Protein AF-A0A1F9KUQ0-F1 (afdb_monomer_lite)

Secondary structure (DSSP, 8-state):
---------------------PPPHHHHHHHHHHHHHHHHHHHHHHHHHHHHH---HHHHHHHHHHHHHHHHHHHHHHHHHHHHHHHHHT---SSS-------GGGHHHHHHHHHHHHHHHHHHHHHHHHHHHHTTTGGGGHHHHHHHHHHHHHHHHHHHHHHHHHHHHH-

Sequence (171 aa):
MEGMNELSVMVELDAAAAGSGGISEVERLTNEFEAHEGHEEKFLLQYRDLVGRTANPLIKFLLQLIVSDEEKHHAVSHAMLSTLKGDLNWTKPEDALRGLYSLGAEKEQLIELTEGFIRVEREGIKEYKKLIKESKGYYHDLFVLLFQSMVHDSEKHIKILEFLRQRLKEA

pLDDT: mean 83.37, std 19.15, range [31.22, 98.62]

Structure (mmCIF, N/CA/C/O backbone):
data_AF-A0A1F9KUQ0-F1
#
_entry.id   AF-A0A1F9KUQ0-F1
#
loop_
_atom_site.group_PDB
_atom_site.id
_atom_site.type_symbol
_atom_site.label_atom_id
_atom_site.label_alt_id
_atom_site.label_comp_id
_atom_site.label_asym_id
_atom_site.label_entity_id
_atom_site.label_seq_id
_atom_site.pdbx_PDB_ins_code
_atom_site.Cartn_x
_atom_site.Cartn_y
_atom_site.Cartn_z
_atom_site.occupancy
_atom_site.B_iso_or_equiv
_atom_site.auth_seq_id
_atom_site.auth_comp_id
_atom_site.auth_asym_id
_atom_site.auth_atom_id
_atom_site.pdbx_PDB_model_num
ATOM 1 N N . MET A 1 1 ? -78.716 38.487 25.348 1.00 38.75 1 MET A N 1
ATOM 2 C CA . MET A 1 1 ? -78.297 38.622 26.755 1.00 38.75 1 MET A CA 1
ATOM 3 C C . MET A 1 1 ? -76.806 38.356 26.756 1.00 38.75 1 MET A C 1
ATOM 5 O O . MET A 1 1 ? -76.398 37.216 26.592 1.00 38.75 1 MET A O 1
ATOM 9 N N . GLU A 1 2 ? -76.038 39.440 26.706 1.00 40.38 2 GLU A N 1
ATOM 10 C CA . GLU A 1 2 ? -74.575 39.442 26.664 1.00 40.38 2 GLU A CA 1
ATOM 11 C C . GLU A 1 2 ? -73.991 38.998 28.008 1.00 40.38 2 GLU A C 1
ATOM 13 O O . GLU A 1 2 ? -74.605 39.199 29.055 1.00 40.38 2 GLU A O 1
ATOM 18 N N . GLY A 1 3 ? -72.789 38.427 27.964 1.00 32.91 3 GLY A N 1
ATOM 19 C CA . GLY A 1 3 ? -72.011 38.047 29.138 1.00 32.91 3 GLY A CA 1
ATOM 20 C C . GLY A 1 3 ? -70.594 37.651 28.735 1.00 32.91 3 GLY A C 1
ATOM 21 O O . GLY A 1 3 ? -70.314 36.480 28.525 1.00 32.91 3 GLY A O 1
ATOM 22 N N . MET A 1 4 ? -69.760 38.673 28.564 1.00 41.03 4 MET A N 1
ATOM 23 C CA . MET A 1 4 ? -68.343 38.698 28.184 1.00 41.03 4 MET A CA 1
ATOM 24 C C . MET A 1 4 ? -67.445 37.702 28.943 1.00 41.03 4 MET A C 1
ATOM 26 O O . MET A 1 4 ? -67.609 37.541 30.149 1.00 41.03 4 MET A O 1
ATOM 30 N N . ASN A 1 5 ? -66.396 37.189 28.281 1.00 38.88 5 ASN A N 1
ATOM 31 C CA . ASN A 1 5 ? -65.035 37.336 28.815 1.00 38.88 5 ASN A CA 1
ATOM 32 C C . ASN A 1 5 ? -63.963 37.174 27.721 1.00 38.88 5 ASN A C 1
ATOM 34 O O . ASN A 1 5 ? -63.863 36.132 27.075 1.00 38.88 5 ASN A O 1
ATOM 38 N N . GLU A 1 6 ? -63.168 38.225 27.534 1.00 41.97 6 GLU A N 1
ATOM 39 C CA . GLU A 1 6 ? -61.897 38.208 26.812 1.00 41.97 6 GLU A CA 1
ATOM 40 C C . GLU A 1 6 ? -60.858 37.409 27.615 1.00 41.97 6 GLU A C 1
ATOM 42 O O . GLU A 1 6 ? -60.810 37.547 28.834 1.00 41.97 6 GLU A O 1
ATOM 47 N N . LEU A 1 7 ? -60.024 36.607 26.942 1.00 33.91 7 LEU A N 1
ATOM 48 C CA . LEU A 1 7 ? -58.551 36.604 27.024 1.00 33.91 7 LEU A CA 1
ATOM 49 C C . LEU A 1 7 ? -57.947 35.255 26.587 1.00 33.91 7 LEU A C 1
ATOM 51 O O . LEU A 1 7 ? -58.199 34.217 27.186 1.00 33.91 7 LEU A O 1
ATOM 55 N N . SER A 1 8 ? -56.965 35.383 25.691 1.00 31.22 8 SER A N 1
ATOM 56 C CA . SER A 1 8 ? -55.698 34.640 25.685 1.00 31.22 8 SER A CA 1
ATOM 57 C C . SER A 1 8 ? -55.595 33.289 24.960 1.00 31.22 8 SER A C 1
ATOM 59 O O . SER A 1 8 ? -56.453 32.419 25.033 1.00 31.22 8 SER A O 1
ATOM 61 N N . VAL A 1 9 ? -54.396 33.134 24.382 1.00 35.25 9 VAL A N 1
ATOM 62 C CA . VAL A 1 9 ? -53.716 31.929 23.880 1.00 35.25 9 VAL A CA 1
ATOM 63 C C . VAL A 1 9 ? -53.930 31.580 22.397 1.00 35.25 9 VAL A C 1
ATOM 65 O O . VAL A 1 9 ? -54.607 30.628 22.034 1.00 35.25 9 VAL A O 1
ATOM 68 N N . MET A 1 10 ? -53.224 32.321 21.532 1.00 35.00 10 MET A N 1
ATOM 69 C CA . MET A 1 10 ? -52.604 31.757 20.323 1.00 35.00 10 MET A CA 1
ATOM 70 C C . MET A 1 10 ? -51.323 31.023 20.740 1.00 35.00 10 MET A C 1
ATOM 72 O O . MET A 1 10 ? -50.301 31.678 20.929 1.00 35.00 10 MET A O 1
ATOM 76 N N . VAL A 1 11 ? -51.373 29.695 20.869 1.00 38.53 11 VAL A N 1
ATOM 77 C CA . VAL A 1 11 ? -50.220 28.787 20.711 1.00 38.53 11 VAL A CA 1
ATOM 78 C C . VAL A 1 11 ? -50.737 27.434 20.200 1.00 38.53 11 VAL A C 1
ATOM 80 O O . VAL A 1 11 ? -51.802 26.995 20.621 1.00 38.53 11 VAL A O 1
ATOM 83 N N . GLU A 1 12 ? -49.906 26.806 19.360 1.00 33.28 12 GLU A N 1
ATOM 84 C CA . GLU A 1 12 ? -49.887 25.406 18.893 1.00 33.28 12 GLU A CA 1
ATOM 85 C C . GLU A 1 12 ? -50.603 25.119 17.564 1.00 33.28 12 GLU A C 1
ATOM 87 O O . GLU A 1 12 ? -51.739 25.523 17.363 1.00 33.28 12 GLU A O 1
ATOM 92 N N . LEU A 1 13 ? -50.051 24.379 16.597 1.00 36.03 13 LEU A N 1
ATOM 93 C CA . LEU A 1 13 ? -48.714 23.863 16.249 1.00 36.03 13 LEU A CA 1
ATOM 94 C C . LEU A 1 13 ? -48.919 23.121 14.902 1.00 36.03 13 LEU A C 1
ATOM 96 O O . LEU A 1 13 ? -50.014 22.636 14.634 1.00 36.03 13 LEU A O 1
ATOM 100 N N . ASP A 1 14 ? -47.857 23.017 14.105 1.00 33.28 14 ASP A N 1
ATOM 101 C CA . ASP A 1 14 ? -47.606 21.997 13.072 1.00 33.28 14 ASP A CA 1
ATOM 102 C C . ASP A 1 14 ? -48.585 21.758 11.907 1.00 33.28 14 ASP A C 1
ATOM 104 O O . ASP A 1 14 ? -49.623 21.115 12.033 1.00 33.28 14 ASP A O 1
ATOM 108 N N . ALA A 1 15 ? -48.092 22.052 10.696 1.00 31.28 15 ALA A N 1
ATOM 109 C CA . ALA A 1 15 ? -47.998 21.026 9.655 1.00 31.28 15 ALA A CA 1
ATOM 110 C C . ALA A 1 15 ? -46.952 21.401 8.588 1.00 31.28 15 ALA A C 1
ATOM 112 O O . ALA A 1 15 ? -47.163 22.275 7.751 1.00 31.28 15 ALA A O 1
ATOM 113 N N . ALA A 1 16 ? -45.862 20.633 8.603 1.00 35.53 16 ALA A N 1
ATOM 114 C CA . ALA A 1 16 ? -45.046 20.265 7.449 1.00 35.53 16 ALA A CA 1
ATOM 115 C C . ALA A 1 16 ? -44.204 21.365 6.777 1.00 35.53 16 ALA A C 1
ATOM 117 O O . ALA A 1 16 ? -44.461 21.816 5.661 1.00 35.53 16 ALA A O 1
ATOM 118 N N . ALA A 1 17 ? -43.042 21.606 7.388 1.00 36.78 17 ALA A N 1
ATOM 119 C CA . ALA A 1 17 ? -41.804 21.644 6.623 1.00 36.78 17 ALA A CA 1
ATOM 120 C C . ALA A 1 17 ? -41.677 20.331 5.823 1.00 36.78 17 ALA A C 1
ATOM 122 O O . ALA A 1 17 ? -41.309 19.287 6.363 1.00 36.78 17 ALA A O 1
ATOM 123 N N . ALA A 1 18 ? -42.030 20.369 4.538 1.00 40.59 18 ALA A N 1
ATOM 124 C CA . ALA A 1 18 ? -41.692 19.312 3.599 1.00 40.59 18 ALA A CA 1
ATOM 125 C C . ALA A 1 18 ? -40.168 19.319 3.431 1.00 40.59 18 ALA A C 1
ATOM 127 O O . ALA A 1 18 ? -39.606 20.174 2.746 1.00 40.59 18 ALA A O 1
ATOM 128 N N . GLY A 1 19 ? -39.504 18.406 4.141 1.00 38.69 19 GLY A N 1
ATOM 129 C CA . GLY A 1 19 ? -38.069 18.196 4.052 1.00 38.69 19 GLY A CA 1
ATOM 130 C C . GLY A 1 19 ? -37.657 17.927 2.609 1.00 38.69 19 GLY A C 1
ATOM 131 O O . GLY A 1 19 ? -38.210 17.062 1.931 1.00 38.69 19 GLY A O 1
ATOM 132 N N . SER A 1 20 ? -36.673 18.685 2.138 1.00 43.78 20 SER A N 1
ATOM 133 C CA . SER A 1 20 ? -35.936 18.389 0.919 1.00 43.78 20 SER A CA 1
ATOM 134 C C . SER A 1 20 ? -35.285 17.011 1.064 1.00 43.78 20 SER A C 1
ATOM 136 O O . SER A 1 20 ? -34.316 16.866 1.809 1.00 43.78 20 SER A O 1
ATOM 138 N N . GLY A 1 21 ? -35.830 16.009 0.372 1.00 44.94 21 GLY A N 1
ATOM 139 C CA . GLY A 1 21 ? -35.266 14.664 0.250 1.00 44.94 21 GLY A CA 1
ATOM 140 C C . GLY A 1 21 ? -33.958 14.674 -0.540 1.00 44.94 21 GLY A C 1
ATOM 141 O O . GLY A 1 21 ? -33.924 14.285 -1.703 1.00 44.94 21 GLY A O 1
ATOM 142 N N . GLY A 1 22 ? -32.896 15.185 0.079 1.00 53.12 22 GLY A N 1
ATOM 143 C CA . GLY A 1 22 ? -31.527 15.000 -0.377 1.00 53.12 22 GLY A CA 1
ATOM 144 C C . GLY A 1 22 ? -31.040 13.610 0.023 1.00 53.12 22 GLY A C 1
ATOM 145 O O . GLY A 1 22 ? -31.295 13.169 1.141 1.00 53.12 22 GLY A O 1
ATOM 146 N N . ILE A 1 23 ? -30.354 12.937 -0.899 1.00 64.88 23 ILE A N 1
ATOM 147 C CA . ILE A 1 23 ? -29.631 11.683 -0.653 1.00 64.88 23 ILE A CA 1
ATOM 148 C C . ILE A 1 23 ? -28.733 11.867 0.586 1.00 64.88 23 ILE A C 1
ATOM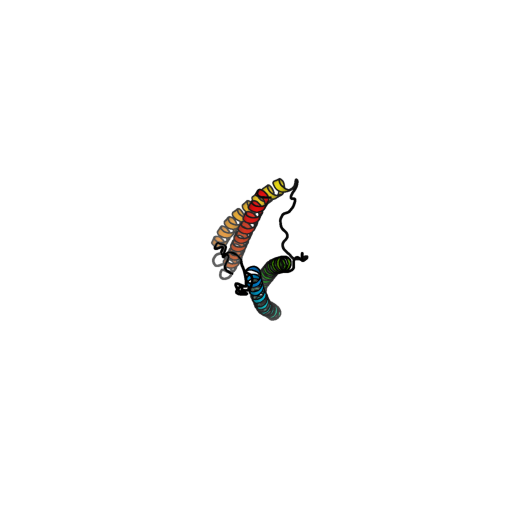 150 O O . ILE A 1 23 ? -28.037 12.884 0.690 1.00 64.88 23 ILE A O 1
ATOM 154 N N . SER A 1 24 ? -28.755 10.913 1.521 1.00 83.56 24 SER A N 1
ATOM 155 C CA . SER A 1 24 ? -27.892 10.927 2.712 1.00 83.56 24 SER A CA 1
ATOM 156 C C . SER A 1 24 ? -26.415 10.982 2.307 1.00 83.56 24 SER A C 1
ATOM 158 O O . SER A 1 24 ? -26.028 10.445 1.271 1.00 83.56 24 SER A O 1
ATOM 160 N N . GLU A 1 25 ? -25.543 11.587 3.119 1.00 83.31 25 GLU A N 1
ATOM 161 C CA . GLU A 1 25 ? -24.103 11.630 2.809 1.00 83.31 25 GLU A CA 1
ATOM 162 C C . GLU A 1 25 ? -23.494 10.232 2.632 1.00 83.31 25 GLU A C 1
ATOM 164 O O . GLU A 1 25 ? -22.615 10.045 1.791 1.00 83.31 25 GLU A O 1
ATOM 169 N N . VAL A 1 26 ? -24.006 9.245 3.372 1.00 80.25 26 VAL A N 1
ATOM 170 C CA . VAL A 1 26 ? -23.593 7.838 3.270 1.00 80.25 26 VAL A CA 1
ATOM 171 C C . VAL A 1 26 ? -24.065 7.220 1.952 1.00 80.25 26 VAL A C 1
ATOM 173 O O . VAL A 1 26 ? -23.306 6.507 1.299 1.00 80.25 26 VAL A O 1
ATOM 176 N N . GLU A 1 27 ? -25.285 7.530 1.514 1.00 83.31 27 GLU A N 1
ATOM 177 C CA . GLU A 1 27 ? -25.811 7.082 0.218 1.00 83.31 27 GLU A CA 1
ATOM 178 C C . GLU A 1 27 ? -25.056 7.742 -0.949 1.00 83.31 27 GLU A C 1
ATOM 180 O O . GLU A 1 27 ? -24.733 7.073 -1.928 1.00 83.31 27 GLU A O 1
ATOM 185 N N . ARG A 1 28 ? -24.695 9.030 -0.836 1.00 87.31 28 ARG A N 1
ATOM 186 C CA . ARG A 1 28 ? -23.848 9.725 -1.820 1.00 87.31 28 ARG A CA 1
ATOM 187 C C . ARG A 1 28 ? -22.490 9.035 -1.954 1.00 87.31 28 ARG A C 1
ATOM 189 O O . ARG A 1 28 ? -22.081 8.727 -3.068 1.00 87.31 28 ARG A O 1
ATOM 196 N N . LEU A 1 29 ? -21.825 8.767 -0.829 1.00 86.75 29 LEU A N 1
ATOM 197 C CA . LEU A 1 29 ? -20.514 8.115 -0.814 1.00 86.75 29 LEU A CA 1
ATOM 198 C C . LEU A 1 29 ? -20.581 6.680 -1.358 1.00 86.75 29 LEU A C 1
ATOM 200 O O . LEU A 1 29 ? -19.715 6.273 -2.125 1.00 86.75 29 LEU A O 1
ATOM 204 N N . THR A 1 30 ? -21.639 5.941 -1.017 1.00 86.81 30 THR A N 1
ATOM 205 C CA . THR A 1 30 ? -21.895 4.590 -1.545 1.00 86.81 30 THR A CA 1
ATOM 206 C C . THR A 1 30 ? -22.006 4.613 -3.071 1.00 86.81 30 THR A C 1
ATOM 208 O O . THR A 1 30 ? -21.325 3.842 -3.742 1.00 86.81 30 THR A O 1
ATOM 211 N N . ASN A 1 31 ? -22.788 5.545 -3.628 1.00 86.44 31 ASN A N 1
ATOM 212 C CA . ASN A 1 31 ? -22.943 5.687 -5.078 1.00 86.44 31 ASN A CA 1
ATOM 213 C C . ASN A 1 31 ? -21.622 6.057 -5.776 1.00 86.44 31 ASN A C 1
ATOM 215 O O . ASN A 1 31 ? -21.341 5.566 -6.869 1.00 86.44 31 ASN A O 1
ATOM 219 N N . GLU A 1 32 ? -20.806 6.923 -5.166 1.00 86.88 32 GLU A N 1
ATOM 220 C CA . GLU A 1 32 ? -19.487 7.284 -5.703 1.00 86.88 32 GLU A CA 1
ATOM 221 C C . GLU A 1 32 ? -18.536 6.077 -5.735 1.00 86.88 32 GLU A C 1
ATOM 223 O O . GLU A 1 32 ? -17.833 5.879 -6.726 1.00 86.88 32 GLU A O 1
ATOM 228 N N . PHE A 1 33 ? -18.554 5.240 -4.694 1.00 85.75 33 PHE A N 1
ATOM 229 C CA . PHE A 1 33 ? -17.726 4.035 -4.608 1.00 85.75 33 PHE A CA 1
ATOM 230 C C . PHE A 1 33 ? -18.156 2.979 -5.633 1.00 85.75 33 PHE A C 1
ATOM 232 O O . PHE A 1 33 ? -17.309 2.441 -6.342 1.00 85.75 33 PHE A O 1
ATOM 239 N N . GLU A 1 34 ? -19.462 2.744 -5.794 1.00 85.69 34 GLU A N 1
ATOM 240 C CA . GLU A 1 34 ? -19.992 1.827 -6.815 1.00 85.69 34 GLU A CA 1
ATOM 241 C C . GLU A 1 34 ? -19.634 2.269 -8.238 1.00 85.69 34 GLU A C 1
ATOM 243 O O . GLU A 1 34 ? -19.226 1.460 -9.076 1.00 85.69 34 GLU A O 1
ATOM 248 N N . ALA A 1 35 ? -19.755 3.570 -8.519 1.00 84.06 35 ALA A N 1
ATOM 249 C CA . ALA A 1 35 ? -19.366 4.119 -9.811 1.00 84.06 35 ALA A CA 1
ATOM 250 C C . ALA A 1 35 ? -17.857 3.977 -10.061 1.00 84.06 35 ALA A C 1
ATOM 252 O O . ALA A 1 35 ? -17.437 3.814 -11.208 1.00 84.06 35 ALA A O 1
ATOM 253 N N . HIS A 1 36 ? -17.033 4.050 -9.015 1.00 80.94 36 HIS A N 1
ATOM 254 C CA . HIS A 1 36 ? -15.590 3.874 -9.126 1.00 80.94 36 HIS A CA 1
ATOM 255 C C . HIS A 1 36 ? -15.210 2.412 -9.407 1.00 80.94 36 HIS A C 1
ATOM 257 O O . HIS A 1 36 ? -14.516 2.162 -10.393 1.00 80.94 36 HIS A O 1
ATOM 263 N N . GLU A 1 37 ? -15.746 1.452 -8.644 1.00 81.31 37 GLU A N 1
ATOM 264 C CA . GLU A 1 37 ? -15.480 0.014 -8.829 1.00 81.31 37 GLU A CA 1
ATOM 265 C C . GLU A 1 37 ? -15.812 -0.468 -10.247 1.00 81.31 37 GLU A C 1
ATOM 267 O O . GLU A 1 37 ? -15.016 -1.169 -10.877 1.00 81.31 37 GLU A O 1
ATOM 272 N N . GLY A 1 38 ? -16.960 -0.045 -10.792 1.00 77.38 38 GLY A N 1
ATOM 273 C CA . GLY A 1 38 ? -17.369 -0.428 -12.145 1.00 77.38 38 GLY A CA 1
ATOM 274 C C . GLY A 1 38 ? -16.428 0.089 -13.243 1.00 77.38 38 GLY A C 1
ATOM 275 O O . GLY A 1 38 ? -16.279 -0.546 -14.291 1.00 77.38 38 GLY A O 1
ATOM 276 N N . HIS A 1 39 ? -15.762 1.228 -13.024 1.00 77.38 39 HIS A N 1
ATOM 277 C CA . HIS A 1 39 ? -14.750 1.730 -13.954 1.00 77.38 39 HIS A CA 1
ATOM 278 C C . HIS A 1 39 ? -13.425 0.971 -13.828 1.00 77.38 39 HIS A C 1
ATOM 280 O O . HIS A 1 39 ? -12.812 0.665 -14.854 1.00 77.38 39 HIS A O 1
ATOM 286 N N . GLU A 1 40 ? -12.997 0.647 -12.608 1.00 78.06 40 GLU A N 1
ATOM 287 C CA . GLU A 1 40 ? -11.748 -0.077 -12.341 1.00 78.06 40 GLU A CA 1
ATOM 288 C C . GLU A 1 40 ? -11.750 -1.482 -12.957 1.00 78.06 40 GLU A C 1
ATOM 290 O O . GLU A 1 40 ? -10.791 -1.859 -13.640 1.00 78.06 40 GLU A O 1
ATOM 295 N N . GLU A 1 41 ? -12.851 -2.231 -12.817 1.00 81.81 41 GLU A N 1
ATOM 296 C CA . GLU A 1 41 ? -12.965 -3.599 -13.344 1.00 81.81 41 GLU A CA 1
ATOM 297 C C . GLU A 1 41 ? -12.698 -3.653 -14.859 1.00 81.81 41 GLU A C 1
ATOM 299 O O . GLU A 1 41 ? -11.985 -4.528 -15.366 1.00 81.81 41 GLU A O 1
ATOM 304 N N . LYS A 1 42 ? -13.194 -2.653 -15.597 1.00 83.12 42 LYS A N 1
ATOM 305 C CA . LYS A 1 42 ? -13.000 -2.551 -17.046 1.00 83.12 42 LYS A CA 1
ATOM 306 C C . LYS A 1 42 ? -11.528 -2.378 -17.430 1.00 83.12 42 LYS A C 1
ATOM 308 O O . LYS A 1 42 ? -11.090 -2.980 -18.414 1.00 83.12 42 LYS A O 1
ATOM 313 N N . PHE A 1 43 ? -10.765 -1.573 -16.692 1.00 82.81 43 PHE A N 1
ATOM 314 C CA . PHE A 1 43 ? -9.333 -1.384 -16.953 1.00 82.81 43 PHE A CA 1
ATOM 315 C C . PHE A 1 43 ? -8.522 -2.626 -16.582 1.00 82.81 43 PHE A C 1
ATOM 317 O O . PHE A 1 43 ? -7.615 -3.023 -17.318 1.00 82.81 43 PHE A O 1
ATOM 324 N N . LEU A 1 44 ? -8.897 -3.301 -15.498 1.00 88.00 44 LEU A N 1
ATOM 325 C CA . LEU A 1 44 ? -8.225 -4.509 -15.029 1.00 88.00 44 LEU A CA 1
ATOM 326 C C . LEU A 1 44 ? -8.330 -5.650 -16.059 1.00 88.00 44 LEU A C 1
ATOM 328 O O . LEU A 1 44 ? -7.341 -6.334 -16.345 1.00 88.00 44 LEU A O 1
ATOM 332 N N . LEU A 1 45 ? -9.488 -5.794 -16.717 1.00 89.75 45 LEU A N 1
ATOM 333 C CA . LEU A 1 45 ? -9.663 -6.728 -17.838 1.00 89.75 45 LEU A CA 1
ATOM 334 C C . LEU A 1 45 ? -8.736 -6.414 -19.021 1.00 89.75 45 LEU A C 1
ATOM 336 O O . LEU A 1 45 ? -8.165 -7.332 -19.610 1.00 89.75 45 LEU A O 1
ATOM 340 N N . GLN A 1 46 ? -8.549 -5.134 -19.354 1.00 90.62 46 GLN A N 1
ATOM 341 C CA . GLN A 1 46 ? -7.658 -4.718 -20.442 1.00 90.62 46 GLN A CA 1
ATOM 342 C C . GLN A 1 46 ? -6.190 -5.027 -20.128 1.00 90.62 46 GLN A C 1
ATOM 344 O O . GLN A 1 46 ? -5.472 -5.538 -20.991 1.00 90.62 46 GLN A O 1
ATOM 34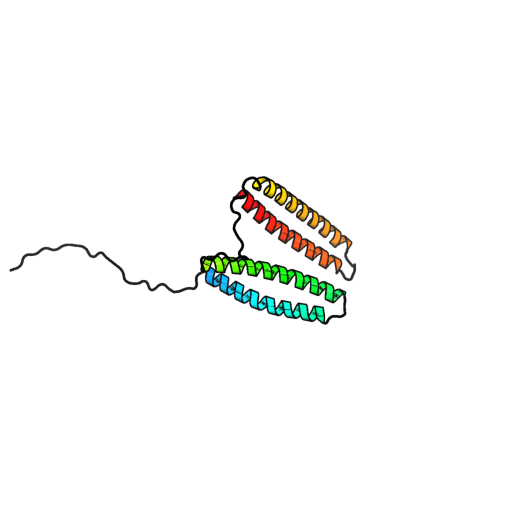9 N N . TYR A 1 47 ? -5.746 -4.778 -18.893 1.00 92.44 47 TYR A N 1
ATOM 350 C CA . TYR A 1 47 ? -4.392 -5.130 -18.472 1.00 92.44 47 TYR A CA 1
ATOM 351 C C . TYR A 1 47 ? -4.155 -6.644 -18.510 1.00 92.44 47 TYR A C 1
ATOM 353 O O . TYR A 1 47 ? -3.150 -7.090 -19.070 1.00 92.44 47 TYR A O 1
ATOM 361 N N . ARG A 1 48 ? -5.091 -7.449 -17.985 1.00 92.62 48 ARG A N 1
ATOM 362 C CA . ARG A 1 48 ? -4.999 -8.921 -18.010 1.00 92.62 48 ARG A CA 1
ATOM 363 C C . ARG A 1 48 ? -4.958 -9.478 -19.433 1.00 92.62 48 ARG A C 1
ATOM 365 O O . ARG A 1 48 ? -4.148 -10.359 -19.725 1.00 92.62 48 ARG A O 1
ATOM 372 N N . ASP A 1 49 ? -5.786 -8.947 -20.328 1.00 94.50 49 ASP A N 1
ATOM 373 C CA . ASP A 1 49 ? -5.776 -9.324 -21.741 1.00 94.50 49 ASP A CA 1
ATOM 374 C C . ASP A 1 49 ? -4.417 -9.026 -22.398 1.00 94.50 49 ASP A C 1
ATOM 376 O O . ASP A 1 49 ? -3.836 -9.886 -23.067 1.00 94.50 49 ASP A O 1
ATOM 380 N N . LEU A 1 50 ? -3.841 -7.850 -22.131 1.00 93.62 50 LEU A N 1
ATOM 381 C CA . LEU A 1 50 ? -2.529 -7.480 -22.658 1.00 93.62 50 LEU A CA 1
ATOM 382 C C . LEU A 1 50 ? -1.399 -8.368 -22.105 1.00 93.62 50 LEU A C 1
ATOM 384 O O . LEU A 1 50 ? -0.516 -8.776 -22.865 1.00 93.62 50 LEU A O 1
ATOM 388 N N . VAL A 1 51 ? -1.452 -8.733 -20.818 1.00 94.81 51 VAL A N 1
ATOM 389 C CA . VAL A 1 51 ? -0.538 -9.711 -20.191 1.00 94.81 51 VAL A CA 1
ATOM 390 C C . VAL A 1 51 ? -0.610 -11.073 -20.891 1.00 94.81 51 VAL A C 1
ATOM 392 O O . VAL A 1 51 ? 0.421 -11.730 -21.055 1.00 94.81 51 VAL A O 1
ATOM 395 N N . GLY A 1 52 ? -1.806 -11.500 -21.308 1.00 93.19 52 GLY A N 1
ATOM 396 C CA . GLY A 1 52 ? -2.024 -12.766 -22.011 1.00 93.19 52 GLY A CA 1
ATOM 397 C C . GLY A 1 52 ? -1.500 -12.780 -23.450 1.00 93.19 52 GLY A C 1
ATOM 398 O O . GLY A 1 52 ? -1.100 -13.833 -23.945 1.00 93.19 52 GLY A O 1
ATOM 399 N N . ARG A 1 53 ? -1.469 -11.620 -24.116 1.00 95.50 53 ARG A N 1
ATOM 400 C CA . ARG A 1 53 ? -1.073 -11.494 -25.531 1.00 95.50 53 ARG A CA 1
ATOM 401 C C . ARG A 1 53 ? 0.398 -11.153 -25.738 1.00 95.50 53 ARG A C 1
ATOM 403 O O . ARG A 1 53 ? 0.953 -11.468 -26.789 1.00 95.50 53 ARG A O 1
ATOM 410 N N . THR A 1 54 ? 1.032 -10.472 -24.785 1.00 95.06 54 THR A N 1
ATOM 411 C CA . THR A 1 54 ? 2.421 -10.034 -24.949 1.00 95.06 54 THR A CA 1
ATOM 412 C C . THR A 1 54 ? 3.406 -11.201 -24.830 1.00 95.06 54 THR A C 1
ATOM 414 O O . THR A 1 54 ? 3.400 -11.956 -23.857 1.00 95.06 54 THR A O 1
ATOM 417 N N . ALA A 1 55 ? 4.297 -11.332 -25.815 1.00 94.81 55 ALA A N 1
ATOM 418 C CA . ALA A 1 55 ? 5.403 -12.290 -25.780 1.00 94.81 55 ALA A CA 1
ATOM 419 C C . ALA A 1 55 ? 6.667 -11.715 -25.113 1.00 94.81 55 ALA A C 1
ATOM 421 O O . ALA A 1 55 ? 7.595 -12.462 -24.814 1.00 94.81 55 ALA A O 1
ATOM 422 N N . ASN A 1 56 ? 6.728 -10.395 -24.887 1.00 96.50 56 ASN A N 1
ATOM 423 C CA . ASN A 1 56 ? 7.897 -9.742 -24.301 1.00 96.50 56 ASN A CA 1
ATOM 424 C C . ASN A 1 56 ? 7.889 -9.907 -22.765 1.00 96.50 56 ASN A C 1
ATOM 426 O O . ASN A 1 56 ? 6.982 -9.375 -22.117 1.00 96.50 56 ASN A O 1
ATOM 430 N N . PRO A 1 57 ? 8.893 -10.576 -22.162 1.00 94.75 57 PRO A N 1
ATOM 431 C CA . PRO A 1 57 ? 8.903 -10.852 -20.724 1.00 94.75 57 PRO A CA 1
ATOM 432 C C . PRO A 1 57 ? 8.944 -9.602 -19.841 1.00 94.75 57 PRO A C 1
ATOM 434 O O . PRO A 1 57 ? 8.304 -9.584 -18.794 1.00 94.75 57 PRO A O 1
ATOM 437 N N . LEU A 1 58 ? 9.655 -8.549 -20.260 1.00 94.31 58 LEU A N 1
ATOM 438 C CA . LEU A 1 58 ? 9.742 -7.300 -19.501 1.00 94.31 58 LEU A CA 1
ATOM 439 C C . LEU A 1 58 ? 8.395 -6.573 -19.483 1.00 94.31 58 LEU A C 1
ATOM 441 O O . LEU A 1 58 ? 7.931 -6.158 -18.425 1.00 94.31 58 LEU A O 1
ATOM 445 N N . ILE A 1 59 ? 7.744 -6.459 -20.644 1.00 95.19 59 ILE A N 1
ATOM 446 C CA . ILE A 1 59 ? 6.405 -5.859 -20.736 1.00 95.19 59 ILE A CA 1
ATOM 447 C C . ILE A 1 59 ? 5.419 -6.668 -19.892 1.00 95.19 59 ILE A C 1
ATOM 449 O O . ILE A 1 59 ? 4.649 -6.091 -19.131 1.00 95.19 59 ILE A O 1
ATOM 453 N N . LYS A 1 60 ? 5.471 -8.002 -19.988 1.00 96.38 60 LYS A N 1
ATOM 454 C CA . LYS A 1 60 ? 4.621 -8.887 -19.190 1.00 96.38 60 LYS A CA 1
ATOM 455 C C . LYS A 1 60 ? 4.801 -8.645 -17.693 1.00 96.38 60 LYS A C 1
ATOM 457 O O . LYS A 1 60 ? 3.811 -8.465 -16.995 1.00 96.38 60 LYS A O 1
ATOM 462 N N . PHE A 1 61 ? 6.048 -8.593 -17.230 1.00 95.12 61 PHE A N 1
ATOM 463 C CA . PHE A 1 61 ? 6.384 -8.341 -15.833 1.00 95.12 61 PHE A CA 1
ATOM 464 C C . PHE A 1 61 ? 5.831 -6.997 -15.340 1.00 95.12 61 PHE A C 1
ATOM 466 O O . PHE A 1 61 ? 5.150 -6.953 -14.321 1.00 95.12 61 PHE A O 1
ATOM 473 N N . LEU A 1 62 ? 6.056 -5.911 -16.086 1.00 95.50 62 LEU A N 1
ATOM 474 C CA . LEU A 1 62 ? 5.577 -4.578 -15.705 1.00 95.50 62 LEU A CA 1
ATOM 475 C C . LEU A 1 62 ? 4.047 -4.497 -15.642 1.00 95.50 62 LEU A C 1
ATOM 477 O O . LEU A 1 62 ? 3.497 -3.919 -14.711 1.00 95.50 62 LEU A O 1
ATOM 481 N N . LEU A 1 63 ? 3.354 -5.109 -16.603 1.00 95.75 63 LEU A N 1
ATOM 482 C CA . LEU A 1 63 ? 1.893 -5.164 -16.588 1.00 95.75 63 LEU A CA 1
ATOM 483 C C . LEU A 1 63 ? 1.362 -6.011 -15.426 1.00 95.75 63 LEU A C 1
ATOM 485 O O . LEU A 1 63 ? 0.344 -5.663 -14.840 1.00 95.75 63 LEU A O 1
ATOM 489 N N . GLN A 1 64 ? 2.047 -7.099 -15.066 1.00 95.25 64 GLN A N 1
ATOM 490 C CA . GLN A 1 64 ? 1.672 -7.915 -13.910 1.00 95.25 64 GLN A CA 1
ATOM 491 C C . GLN A 1 64 ? 1.823 -7.164 -12.584 1.00 95.25 64 GLN A C 1
ATOM 493 O O . GLN A 1 64 ? 0.995 -7.370 -11.699 1.00 95.25 64 GLN A O 1
ATOM 498 N N . LEU A 1 65 ? 2.827 -6.286 -12.449 1.00 94.88 65 LEU A N 1
ATOM 499 C CA . LEU A 1 65 ? 2.940 -5.402 -11.282 1.00 94.88 65 LEU A CA 1
ATOM 500 C C . LEU A 1 65 ? 1.709 -4.498 -11.160 1.00 94.88 65 LEU A C 1
ATOM 502 O O . LEU A 1 65 ? 1.084 -4.477 -10.107 1.00 94.88 65 LEU A O 1
ATOM 506 N N . ILE A 1 66 ? 1.310 -3.849 -12.258 1.00 94.12 66 ILE A N 1
ATOM 507 C CA . ILE A 1 66 ? 0.121 -2.984 -12.288 1.00 94.12 66 ILE A CA 1
ATOM 508 C C . ILE A 1 66 ? -1.135 -3.778 -11.915 1.00 94.12 66 ILE A C 1
ATOM 510 O O . ILE A 1 66 ? -1.850 -3.388 -11.002 1.00 94.12 66 ILE A O 1
ATOM 514 N N . VAL A 1 67 ? -1.378 -4.927 -12.560 1.00 94.19 67 VAL A N 1
ATOM 515 C CA . VAL A 1 67 ? -2.550 -5.773 -12.256 1.00 94.19 67 VAL A CA 1
ATOM 516 C C . VAL A 1 67 ? -2.592 -6.156 -10.779 1.00 94.19 67 VAL A C 1
ATOM 518 O O . VAL A 1 67 ? -3.651 -6.086 -10.165 1.00 94.19 67 VAL A O 1
ATOM 521 N N . SER A 1 68 ? -1.446 -6.524 -10.204 1.00 93.06 68 SER A N 1
ATOM 522 C CA . SER A 1 68 ? -1.369 -6.928 -8.797 1.00 93.06 68 SER A CA 1
ATOM 523 C C . SER A 1 68 ? -1.723 -5.785 -7.845 1.00 93.06 68 SER A C 1
ATOM 525 O O . SER A 1 68 ? -2.244 -6.038 -6.762 1.00 93.06 68 SER A O 1
ATOM 527 N N . ASP A 1 69 ? -1.421 -4.540 -8.211 1.00 91.50 69 ASP A N 1
ATOM 528 C CA . ASP A 1 69 ? -1.751 -3.375 -7.393 1.00 91.50 69 ASP A CA 1
ATOM 529 C C . ASP A 1 69 ? -3.214 -2.961 -7.556 1.00 91.50 69 ASP A C 1
ATOM 531 O O . ASP A 1 69 ? -3.881 -2.727 -6.548 1.00 91.50 69 ASP A O 1
ATOM 535 N N . GLU A 1 70 ? -3.755 -2.995 -8.776 1.00 91.00 70 GLU A N 1
ATOM 536 C CA . GLU A 1 70 ? -5.181 -2.726 -9.007 1.00 91.00 70 GLU A CA 1
ATOM 537 C C . GLU A 1 70 ? -6.085 -3.763 -8.324 1.00 91.00 70 GLU A C 1
ATOM 539 O O . GLU A 1 70 ? -7.118 -3.412 -7.761 1.00 91.00 70 GLU A O 1
ATOM 544 N N . GLU A 1 71 ? -5.685 -5.039 -8.281 1.00 90.31 71 GLU A N 1
ATOM 545 C CA . GLU A 1 71 ? -6.422 -6.077 -7.542 1.00 90.31 71 GLU A CA 1
ATOM 546 C C . GLU A 1 71 ? -6.475 -5.786 -6.033 1.00 90.31 71 GLU A C 1
ATOM 548 O O . GLU A 1 71 ? -7.512 -5.985 -5.396 1.00 90.31 71 GLU A O 1
ATOM 553 N N . LYS A 1 72 ? -5.378 -5.278 -5.453 1.00 90.50 72 LYS A N 1
ATOM 554 C CA . LYS A 1 72 ? -5.349 -4.866 -4.041 1.00 90.50 72 LYS A CA 1
ATOM 555 C C . LYS A 1 72 ? -6.216 -3.631 -3.810 1.00 90.50 72 LYS A C 1
ATOM 557 O O . LYS A 1 72 ? -6.927 -3.590 -2.809 1.00 90.50 72 LYS A O 1
ATOM 562 N N . HIS A 1 73 ? -6.150 -2.634 -4.694 1.00 90.31 73 HIS A N 1
ATOM 563 C CA . HIS A 1 73 ? -6.973 -1.426 -4.592 1.00 90.31 73 HIS A CA 1
ATOM 564 C C . HIS A 1 73 ? -8.460 -1.770 -4.654 1.00 90.31 73 HIS A C 1
ATOM 566 O O . HIS A 1 73 ? -9.207 -1.364 -3.767 1.00 90.31 73 HIS A O 1
ATOM 572 N N . HIS A 1 74 ? -8.853 -2.614 -5.608 1.00 88.06 74 HIS A N 1
ATOM 573 C CA . HIS A 1 74 ? -10.225 -3.083 -5.742 1.00 88.06 74 HIS A CA 1
ATOM 574 C C . HIS A 1 74 ? -10.713 -3.792 -4.471 1.00 88.06 74 HIS A C 1
ATOM 576 O O . HIS A 1 74 ? -11.786 -3.481 -3.965 1.00 88.06 74 HIS A O 1
ATOM 582 N N . ALA A 1 75 ? -9.903 -4.685 -3.888 1.00 88.50 75 ALA A N 1
ATOM 583 C CA . ALA A 1 75 ? -10.261 -5.356 -2.637 1.00 88.50 75 ALA A CA 1
ATOM 584 C C . ALA A 1 75 ? -10.451 -4.376 -1.461 1.00 88.50 75 ALA A C 1
ATOM 586 O O . ALA A 1 75 ? -11.337 -4.573 -0.629 1.00 88.50 75 ALA A O 1
ATOM 587 N N . VAL A 1 76 ? -9.640 -3.313 -1.388 1.00 89.50 76 VAL A N 1
ATOM 588 C CA . VAL A 1 76 ? -9.782 -2.265 -0.364 1.00 89.50 76 VAL A CA 1
ATOM 589 C C . VAL A 1 76 ? -11.067 -1.461 -0.575 1.00 89.50 76 VAL A C 1
ATOM 591 O O . VAL A 1 76 ? -11.835 -1.305 0.375 1.00 89.50 76 VAL A O 1
ATOM 594 N N . SER A 1 77 ? -11.321 -0.990 -1.799 1.00 88.38 77 SER A N 1
ATOM 595 C CA . SER A 1 77 ? -12.541 -0.252 -2.160 1.00 88.38 77 SER A CA 1
ATOM 596 C C . SER A 1 77 ? -13.801 -1.072 -1.872 1.00 88.38 77 SER A C 1
ATOM 598 O O . SER A 1 77 ? -14.738 -0.554 -1.261 1.00 88.38 77 SER A O 1
ATOM 600 N N . HIS A 1 78 ? -13.764 -2.370 -2.184 1.00 88.88 78 HIS A N 1
ATOM 601 C CA . HIS A 1 78 ? -14.850 -3.309 -1.918 1.00 88.88 78 HIS A CA 1
ATOM 602 C C . HIS A 1 78 ? -15.144 -3.470 -0.433 1.00 88.88 78 HIS A C 1
ATOM 604 O O . HIS A 1 78 ? -16.288 -3.318 -0.010 1.00 88.88 78 HIS A O 1
ATOM 610 N N . ALA A 1 79 ? -14.114 -3.680 0.390 1.00 88.94 79 ALA A N 1
ATOM 611 C CA . ALA A 1 79 ? -14.291 -3.766 1.837 1.00 88.94 79 ALA A CA 1
ATOM 612 C C . ALA A 1 79 ? -14.896 -2.473 2.420 1.00 88.94 79 ALA A C 1
ATOM 614 O O . ALA A 1 79 ? -15.751 -2.530 3.305 1.00 88.94 79 ALA A O 1
ATOM 615 N N . MET A 1 80 ? -14.493 -1.302 1.909 1.00 89.81 80 MET A N 1
ATOM 616 C CA . MET A 1 80 ? -15.066 -0.015 2.319 1.00 89.81 80 MET A CA 1
ATOM 617 C C . MET A 1 80 ? -16.535 0.122 1.898 1.00 89.81 80 MET A C 1
ATOM 619 O O . MET A 1 80 ? -17.368 0.516 2.716 1.00 89.81 80 MET A O 1
ATOM 623 N N . LEU A 1 81 ? -16.866 -0.221 0.650 1.00 88.88 81 LEU A N 1
ATOM 624 C CA . LEU A 1 81 ? -18.234 -0.182 0.139 1.00 88.88 81 LEU A CA 1
ATOM 625 C C . LEU A 1 81 ? -19.147 -1.137 0.917 1.00 88.88 81 LEU A C 1
ATOM 627 O O . LEU A 1 81 ? -20.255 -0.760 1.305 1.00 88.88 81 LEU A O 1
ATOM 631 N N . SER A 1 82 ? -18.676 -2.351 1.194 1.00 87.19 82 SER A N 1
ATOM 632 C CA . SER A 1 82 ? -19.404 -3.340 1.986 1.00 87.19 82 SER A CA 1
ATOM 633 C C . SER A 1 82 ? -19.634 -2.873 3.422 1.00 87.19 82 SER A C 1
ATOM 635 O O . SER A 1 82 ? -20.735 -3.058 3.943 1.00 87.19 82 SER A O 1
ATOM 637 N N . THR A 1 83 ? -18.675 -2.180 4.049 1.00 86.88 83 THR A N 1
ATOM 638 C CA . THR A 1 83 ? -18.908 -1.514 5.343 1.00 86.88 83 THR A CA 1
ATOM 639 C C . THR A 1 83 ? -20.032 -0.481 5.256 1.00 86.88 83 THR A C 1
ATOM 641 O O . THR A 1 83 ? -20.967 -0.549 6.051 1.00 86.88 83 THR A O 1
ATOM 644 N N . LEU A 1 84 ? -20.002 0.423 4.268 1.00 87.31 84 LEU A N 1
ATOM 645 C CA . LEU A 1 84 ? -21.030 1.463 4.108 1.00 87.31 84 LEU A CA 1
ATOM 646 C C . LEU A 1 84 ? -22.423 0.868 3.849 1.00 87.31 84 LEU A C 1
ATOM 648 O O . LEU A 1 84 ? -23.412 1.308 4.436 1.00 87.31 84 LEU A O 1
ATOM 652 N N . LYS A 1 85 ? -22.511 -0.174 3.014 1.00 86.12 85 LYS A N 1
ATOM 653 C CA . LYS A 1 85 ? -23.759 -0.915 2.766 1.00 86.12 85 LYS A CA 1
ATOM 654 C C . LYS A 1 85 ? -24.264 -1.632 4.014 1.00 86.12 85 LYS A C 1
ATOM 656 O O . LYS A 1 85 ? -25.476 -1.697 4.225 1.00 86.12 85 LYS A O 1
ATOM 661 N N . GLY A 1 86 ? -23.357 -2.176 4.823 1.00 83.94 86 GLY A N 1
ATOM 662 C CA . GLY A 1 86 ? -23.672 -2.752 6.126 1.00 83.94 86 GLY A CA 1
ATOM 663 C C . GLY A 1 86 ? -24.345 -1.729 7.036 1.00 83.94 86 GLY A C 1
ATOM 664 O O . GLY A 1 86 ? -25.447 -1.981 7.527 1.00 83.94 86 GLY A O 1
ATOM 665 N N . ASP A 1 87 ? -23.733 -0.551 7.162 1.00 82.12 87 ASP A N 1
ATOM 666 C CA . ASP A 1 87 ? -24.235 0.555 7.980 1.00 82.12 87 ASP A CA 1
ATOM 667 C C . ASP A 1 87 ? -25.599 1.072 7.489 1.00 82.12 87 ASP A C 1
ATOM 669 O O . ASP A 1 87 ? -26.505 1.255 8.299 1.00 82.12 87 ASP A O 1
ATOM 673 N N . LEU A 1 88 ? -25.795 1.233 6.173 1.00 83.50 88 LEU A N 1
ATOM 674 C CA . LEU A 1 88 ? -27.084 1.648 5.592 1.00 83.50 88 LEU A CA 1
ATOM 675 C C . LEU A 1 88 ? -28.204 0.630 5.839 1.00 83.50 88 LEU A C 1
ATOM 677 O O . LEU A 1 88 ? -29.341 1.008 6.115 1.00 83.50 88 LEU A O 1
ATOM 681 N N . ASN A 1 89 ? -27.887 -0.663 5.746 1.00 83.88 89 ASN A N 1
ATOM 682 C CA . ASN A 1 89 ? -28.875 -1.739 5.839 1.00 83.88 89 ASN A CA 1
ATOM 683 C C . ASN A 1 89 ? -29.001 -2.338 7.249 1.00 83.88 89 ASN A C 1
ATOM 685 O O . ASN A 1 89 ? -29.733 -3.311 7.428 1.00 83.88 89 ASN A O 1
ATOM 689 N N . TRP A 1 90 ? -28.279 -1.810 8.244 1.00 78.62 90 TRP A N 1
ATOM 690 C CA . TRP A 1 90 ? -28.180 -2.405 9.586 1.00 78.62 90 TRP A CA 1
ATOM 691 C C . TRP A 1 90 ? -27.726 -3.882 9.567 1.00 78.62 90 TRP A C 1
ATOM 693 O O . TRP A 1 90 ? -28.107 -4.694 10.414 1.00 78.62 90 TRP A O 1
ATOM 703 N N . THR A 1 91 ? -26.886 -4.241 8.594 1.00 82.31 91 THR A N 1
ATOM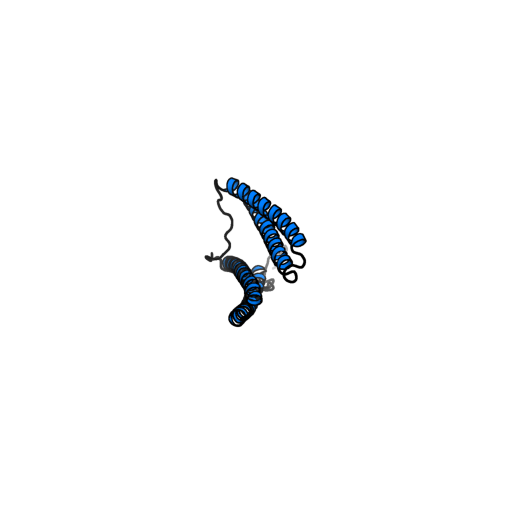 704 C CA . THR A 1 91 ? -26.325 -5.590 8.424 1.00 82.31 91 THR A CA 1
ATOM 705 C C . THR A 1 91 ? -24.823 -5.603 8.707 1.00 82.31 91 THR A C 1
ATOM 707 O O . THR A 1 91 ? -24.182 -4.562 8.813 1.00 82.31 91 THR A O 1
ATOM 710 N N . LYS A 1 92 ? -24.240 -6.797 8.864 1.00 77.19 92 LYS A N 1
ATOM 711 C CA . LYS A 1 92 ? -22.793 -6.981 9.062 1.00 77.19 92 LYS A CA 1
ATOM 712 C C . LYS A 1 92 ? -22.252 -7.970 8.027 1.00 77.19 92 LYS A C 1
ATOM 714 O O . LYS A 1 92 ? -22.170 -9.158 8.345 1.00 77.19 92 LYS A O 1
ATOM 719 N N . PRO A 1 93 ? -21.938 -7.507 6.805 1.00 79.19 93 PRO A N 1
ATOM 720 C CA . PRO A 1 93 ? -21.327 -8.339 5.772 1.00 79.19 93 PRO A CA 1
ATOM 721 C C . PRO A 1 93 ? -20.029 -8.996 6.265 1.00 79.19 93 PRO A C 1
ATOM 723 O O . PRO A 1 93 ? -19.390 -8.515 7.207 1.00 79.19 93 PRO A O 1
ATOM 726 N N . GLU A 1 94 ? -19.650 -10.122 5.663 1.00 75.81 94 GLU A N 1
ATOM 727 C CA . GLU A 1 94 ? -18.441 -10.868 6.048 1.00 75.81 94 GLU A CA 1
ATOM 728 C C . GLU A 1 94 ? -17.155 -10.091 5.729 1.00 75.81 94 GLU A C 1
ATOM 730 O O . GLU A 1 94 ? -16.201 -10.118 6.503 1.00 75.81 94 GLU A O 1
ATOM 735 N N . ASP A 1 95 ? -17.183 -9.346 4.632 1.00 78.06 95 ASP A N 1
ATOM 736 C CA . ASP A 1 95 ? -16.120 -8.537 4.038 1.00 78.06 95 ASP A CA 1
ATOM 737 C C . ASP A 1 95 ? -16.066 -7.086 4.550 1.00 78.06 95 ASP A C 1
ATOM 739 O O . ASP A 1 95 ? -15.140 -6.345 4.224 1.00 78.06 95 ASP A O 1
ATOM 743 N N . ALA A 1 96 ? -17.022 -6.674 5.387 1.00 79.62 96 ALA A N 1
ATOM 744 C CA . ALA A 1 96 ? -17.019 -5.347 5.991 1.00 79.62 96 ALA A CA 1
ATOM 745 C C . ALA A 1 96 ? -15.862 -5.184 6.994 1.00 79.62 96 ALA A C 1
ATOM 747 O O . ALA A 1 96 ? -15.640 -6.019 7.878 1.00 79.62 96 ALA A O 1
ATOM 748 N N . LEU A 1 97 ? -15.173 -4.043 6.921 1.00 81.69 97 LEU A N 1
ATOM 749 C CA . LEU A 1 97 ? -14.187 -3.612 7.909 1.00 81.69 97 LEU A CA 1
ATOM 750 C C . LEU A 1 97 ? -14.851 -3.487 9.289 1.00 81.69 97 LEU A C 1
ATOM 752 O O . LEU A 1 97 ? -15.724 -2.645 9.503 1.00 81.69 97 LEU A O 1
ATOM 756 N N . ARG A 1 98 ? -14.428 -4.327 10.239 1.00 72.75 98 ARG A N 1
ATOM 757 C CA . ARG A 1 98 ? -14.893 -4.293 11.634 1.00 72.75 98 ARG A CA 1
ATOM 758 C C . ARG A 1 98 ? -13.975 -3.411 12.476 1.00 72.75 98 ARG A C 1
ATOM 760 O O . ARG A 1 98 ? -12.762 -3.400 12.280 1.00 72.75 98 ARG A O 1
ATOM 767 N N . GLY A 1 99 ? -14.551 -2.694 13.439 1.00 68.94 99 GLY A N 1
ATOM 768 C CA . GLY A 1 99 ? -13.778 -1.923 14.413 1.00 68.94 99 GLY A CA 1
ATOM 769 C C . GLY A 1 99 ? -12.871 -2.805 15.282 1.00 68.94 99 GLY A C 1
ATOM 770 O O . GLY A 1 99 ? -13.128 -3.996 15.467 1.00 68.94 99 GLY A O 1
ATOM 771 N N . LEU A 1 100 ? -11.819 -2.202 15.845 1.00 67.12 100 LEU A N 1
ATOM 772 C CA . LEU A 1 100 ? -10.982 -2.831 16.868 1.00 67.12 100 LEU A CA 1
ATOM 773 C C . LEU A 1 100 ? -11.791 -2.920 18.170 1.00 67.12 100 LEU A C 1
ATOM 775 O O . LEU A 1 100 ? -11.856 -1.954 18.925 1.00 67.12 100 LEU A O 1
ATOM 779 N N . TYR A 1 101 ? -12.438 -4.054 18.430 1.00 63.88 101 TYR A N 1
ATOM 780 C CA . TYR A 1 101 ? -13.141 -4.288 19.691 1.00 63.88 101 TYR A CA 1
ATOM 781 C C . TYR A 1 101 ? -12.372 -5.302 20.543 1.00 63.88 101 TYR A C 1
ATOM 783 O O . TYR A 1 101 ? -11.982 -6.357 20.050 1.00 63.88 101 TYR A O 1
ATOM 791 N N . SER A 1 102 ? -12.196 -4.983 21.831 1.00 62.34 102 SER A N 1
ATOM 792 C CA . SER A 1 102 ? -11.739 -5.914 22.877 1.00 62.34 102 SER A CA 1
ATOM 793 C C . SER A 1 102 ? -10.316 -6.474 22.700 1.00 62.34 102 SER A C 1
ATOM 795 O O . SER A 1 102 ? -10.112 -7.679 22.786 1.00 62.34 102 SER A O 1
ATOM 797 N N . LEU A 1 103 ? -9.313 -5.602 22.531 1.00 70.19 103 LEU A N 1
ATOM 798 C CA . LEU A 1 103 ? -7.900 -6.002 22.362 1.00 70.19 103 LEU A CA 1
ATOM 799 C C . LEU A 1 103 ? -7.264 -6.665 23.602 1.00 70.19 103 LEU A C 1
ATOM 801 O O . LEU A 1 103 ? -6.192 -7.258 23.495 1.00 70.19 103 LEU A O 1
ATOM 805 N N . GLY A 1 104 ? -7.922 -6.598 24.767 1.00 73.62 104 GLY A N 1
ATOM 806 C CA . GLY A 1 104 ? -7.540 -7.345 25.969 1.00 73.62 104 GLY A CA 1
ATOM 807 C C . GLY A 1 104 ? -6.054 -7.208 26.320 1.00 73.62 104 GLY A C 1
ATOM 808 O O . GLY A 1 104 ? -5.518 -6.106 26.330 1.00 73.62 104 GLY A O 1
ATOM 809 N N . ALA A 1 105 ? -5.397 -8.335 26.597 1.00 77.44 105 ALA A N 1
ATOM 810 C CA . ALA A 1 105 ? -3.977 -8.390 26.957 1.00 77.44 105 ALA A CA 1
ATOM 811 C C . ALA A 1 105 ? -3.009 -8.288 25.757 1.00 77.44 105 ALA A C 1
ATOM 813 O O . ALA A 1 105 ? -1.798 -8.245 25.958 1.00 77.44 105 ALA A O 1
ATOM 814 N N . GLU A 1 106 ? -3.512 -8.278 24.518 1.00 85.69 106 GLU A N 1
ATOM 815 C CA . GLU A 1 106 ? -2.679 -8.238 23.304 1.00 85.69 106 GLU A CA 1
ATOM 816 C C . GLU A 1 106 ? -2.352 -6.804 22.865 1.00 85.69 106 GLU A C 1
ATOM 818 O O . GLU A 1 106 ? -1.465 -6.589 22.037 1.00 85.69 106 GLU A O 1
ATOM 823 N N . LYS A 1 107 ? -3.041 -5.805 23.431 1.00 88.75 107 LYS A N 1
ATOM 824 C CA . LYS A 1 107 ? -2.912 -4.393 23.057 1.00 88.75 107 LYS A CA 1
ATOM 825 C C . LYS A 1 107 ? -1.464 -3.903 23.113 1.00 88.75 107 LYS A C 1
ATOM 827 O O . LYS A 1 107 ? -0.966 -3.361 22.126 1.00 88.75 107 LYS A O 1
ATOM 832 N N . GLU A 1 108 ? -0.784 -4.077 24.245 1.00 89.44 108 GLU A N 1
ATOM 833 C CA . GLU A 1 108 ? 0.582 -3.579 24.443 1.00 89.44 108 GLU A CA 1
ATOM 834 C C . GLU A 1 108 ? 1.561 -4.230 23.459 1.00 89.44 108 GLU A C 1
ATOM 836 O O . GLU A 1 108 ? 2.386 -3.540 22.856 1.00 89.44 108 GLU A O 1
ATOM 841 N N . GLN A 1 109 ? 1.413 -5.536 23.229 1.00 92.88 109 GLN A N 1
ATOM 842 C CA . GLN A 1 109 ? 2.229 -6.279 22.272 1.00 92.88 109 GLN A CA 1
ATOM 843 C C . GLN A 1 109 ? 2.001 -5.788 20.835 1.00 92.88 109 GLN A C 1
ATOM 845 O O . GLN A 1 109 ? 2.959 -5.584 20.088 1.00 92.88 109 GLN A O 1
ATOM 850 N N . LEU A 1 110 ? 0.746 -5.561 20.437 1.00 93.38 110 LEU A N 1
ATOM 851 C CA . LEU A 1 110 ? 0.411 -5.049 19.107 1.00 93.38 110 LEU A CA 1
ATOM 852 C C . LEU A 1 110 ? 0.963 -3.639 18.884 1.00 93.38 110 LEU A C 1
ATOM 854 O O . LEU A 1 110 ? 1.437 -3.340 17.786 1.00 93.38 110 LEU A O 1
ATOM 858 N N . ILE A 1 111 ? 0.953 -2.782 19.910 1.00 94.25 111 ILE A N 1
ATOM 859 C CA . ILE A 1 111 ? 1.573 -1.453 19.837 1.00 94.25 111 ILE A CA 1
ATOM 860 C C . ILE A 1 111 ? 3.080 -1.586 19.604 1.00 94.25 111 ILE A C 1
ATOM 862 O O . ILE A 1 111 ? 3.604 -0.952 18.686 1.00 94.25 111 ILE A O 1
ATOM 866 N N . GLU A 1 112 ? 3.770 -2.419 20.387 1.00 96.00 112 GLU A N 1
ATOM 867 C CA . GLU A 1 112 ? 5.219 -2.609 20.264 1.00 96.00 112 GLU A CA 1
ATOM 868 C C . GLU A 1 112 ? 5.610 -3.149 18.880 1.00 96.00 112 GLU A C 1
ATOM 870 O O . GLU A 1 112 ? 6.509 -2.605 18.228 1.00 96.00 112 GLU A O 1
ATOM 875 N N . LEU A 1 113 ? 4.894 -4.167 18.392 1.00 96.88 113 LEU A N 1
ATOM 876 C CA . LEU A 1 113 ? 5.111 -4.742 17.063 1.00 96.88 113 LEU A CA 1
ATOM 877 C C . LEU A 1 113 ? 4.855 -3.719 15.955 1.00 96.88 113 LEU A C 1
ATOM 879 O O . LEU A 1 113 ? 5.680 -3.574 15.052 1.00 96.88 113 LEU A O 1
ATOM 883 N N . THR A 1 114 ? 3.761 -2.958 16.047 1.00 97.38 114 THR A N 1
ATOM 884 C CA . THR A 1 114 ? 3.428 -1.911 15.069 1.00 97.38 114 THR A CA 1
ATOM 885 C C . THR A 1 114 ? 4.517 -0.839 15.021 1.00 97.38 114 THR A C 1
ATOM 887 O O . THR A 1 114 ? 4.942 -0.422 13.944 1.00 97.38 114 THR A O 1
ATOM 890 N N . GLU A 1 115 ? 5.031 -0.411 16.177 1.00 97.69 115 GLU A N 1
ATOM 891 C CA . GLU A 1 115 ? 6.154 0.528 16.238 1.00 97.69 115 GLU A CA 1
ATOM 892 C C . GLU A 1 115 ? 7.449 -0.073 15.670 1.00 97.69 115 GLU A C 1
ATOM 894 O O . GLU A 1 115 ? 8.224 0.641 15.027 1.00 97.69 115 GLU A O 1
ATOM 899 N N . GLY A 1 116 ? 7.667 -1.379 15.852 1.00 98.06 116 GLY A N 1
ATOM 900 C CA . GLY A 1 116 ? 8.726 -2.141 15.192 1.00 98.06 116 GLY A CA 1
ATOM 901 C C . GLY A 1 116 ? 8.625 -2.097 13.668 1.00 98.06 116 GLY A C 1
ATOM 902 O O . GLY A 1 116 ? 9.596 -1.724 13.008 1.00 98.06 116 GLY A O 1
ATOM 903 N N . PHE A 1 117 ? 7.451 -2.390 13.108 1.00 98.50 117 PHE A N 1
ATOM 904 C CA . PHE A 1 117 ? 7.224 -2.357 11.660 1.00 98.50 117 PHE A CA 1
ATOM 905 C C . PHE A 1 117 ? 7.412 -0.959 11.068 1.00 98.50 117 PHE A C 1
ATOM 907 O O . PHE A 1 117 ? 8.074 -0.821 10.042 1.00 98.50 117 PHE A O 1
ATOM 914 N N . ILE A 1 118 ? 6.948 0.096 11.749 1.00 98.56 118 ILE A N 1
ATOM 915 C CA . ILE A 1 118 ? 7.188 1.483 11.310 1.00 98.56 118 ILE A CA 1
ATOM 916 C C . ILE A 1 118 ? 8.691 1.775 11.204 1.00 98.56 118 ILE A C 1
ATOM 918 O O . ILE A 1 118 ? 9.124 2.452 10.269 1.00 98.56 118 ILE A O 1
ATOM 922 N N . ARG A 1 119 ? 9.506 1.289 12.152 1.00 98.50 119 ARG A N 1
ATOM 923 C CA . ARG A 1 119 ? 10.967 1.459 12.087 1.00 98.50 119 ARG A CA 1
ATOM 924 C C . ARG A 1 119 ? 11.559 0.725 10.888 1.00 98.50 119 ARG A C 1
ATOM 926 O O . ARG A 1 119 ? 12.350 1.327 10.168 1.00 98.50 119 ARG A O 1
ATOM 933 N N . VAL A 1 120 ? 11.153 -0.524 10.659 1.00 98.25 120 VAL A N 1
ATOM 934 C CA . VAL A 1 120 ? 11.622 -1.333 9.522 1.00 98.25 120 VAL A CA 1
ATOM 935 C C . VAL A 1 120 ? 11.307 -0.648 8.191 1.00 98.25 120 VAL A C 1
ATOM 937 O O . VAL A 1 120 ? 12.213 -0.462 7.387 1.00 98.25 120 VAL A O 1
ATOM 940 N N . GLU A 1 121 ? 10.073 -0.183 7.986 1.00 98.50 121 GLU A N 1
ATOM 941 C CA . GLU A 1 121 ? 9.680 0.506 6.746 1.00 98.50 121 GLU A CA 1
ATOM 942 C C . GLU A 1 121 ? 10.478 1.801 6.521 1.00 98.50 121 GLU A C 1
ATOM 944 O O . GLU A 1 121 ? 10.921 2.100 5.410 1.00 98.50 121 GLU A O 1
ATOM 949 N N . ARG A 1 122 ? 10.731 2.573 7.588 1.00 98.50 122 ARG A N 1
ATOM 950 C CA . ARG A 1 122 ? 11.534 3.804 7.504 1.00 98.50 122 ARG A CA 1
ATOM 951 C C . ARG A 1 122 ? 12.993 3.533 7.143 1.00 98.50 122 ARG A C 1
ATOM 953 O O . ARG A 1 122 ? 13.569 4.317 6.386 1.00 98.50 122 ARG A O 1
ATOM 960 N N . GLU A 1 123 ? 13.594 2.471 7.676 1.00 98.31 123 GLU A N 1
ATOM 961 C CA . GLU A 1 123 ? 14.948 2.064 7.282 1.00 98.31 123 GLU A CA 1
ATOM 962 C C . GLU A 1 123 ? 14.968 1.529 5.845 1.00 98.31 123 GLU A C 1
ATOM 964 O O . GLU A 1 123 ? 15.808 1.968 5.059 1.00 98.31 123 GLU A O 1
ATOM 969 N N . GLY A 1 124 ? 13.982 0.716 5.454 1.00 97.81 124 GLY A N 1
ATOM 970 C CA . GLY A 1 124 ? 13.827 0.235 4.078 1.00 97.81 124 GLY A CA 1
ATOM 971 C C . GLY A 1 124 ? 13.791 1.377 3.057 1.00 97.81 124 GLY A C 1
ATOM 972 O O . GLY A 1 124 ? 14.531 1.359 2.076 1.00 97.81 124 GLY A O 1
ATOM 973 N N . ILE A 1 125 ? 13.049 2.459 3.333 1.00 98.56 125 ILE A N 1
ATOM 974 C CA . ILE A 1 125 ? 13.044 3.661 2.477 1.00 98.56 125 ILE A CA 1
ATOM 975 C C . ILE A 1 125 ? 14.449 4.257 2.310 1.00 98.56 125 ILE A C 1
ATOM 977 O O . ILE A 1 125 ? 14.804 4.707 1.216 1.00 98.56 125 ILE A O 1
ATOM 981 N N . LYS A 1 126 ? 15.260 4.311 3.375 1.00 98.44 126 LYS A N 1
ATOM 982 C CA . LYS A 1 126 ? 16.631 4.842 3.287 1.00 98.44 126 LYS A CA 1
ATOM 983 C C . LYS A 1 126 ? 17.503 3.950 2.407 1.00 98.44 126 LYS A C 1
ATOM 985 O O . LYS A 1 126 ? 18.256 4.473 1.582 1.00 98.44 126 LYS A O 1
ATOM 990 N N . GLU A 1 127 ? 17.378 2.636 2.558 1.00 98.06 127 GLU A N 1
ATOM 991 C CA . GLU A 1 127 ? 18.098 1.649 1.753 1.00 98.06 127 GLU A CA 1
ATOM 992 C C . GLU A 1 127 ? 17.702 1.738 0.277 1.00 98.06 127 GLU A C 1
ATOM 994 O O . GLU A 1 127 ? 18.572 1.904 -0.580 1.00 98.06 127 GLU A O 1
ATOM 999 N N . TYR A 1 128 ? 16.405 1.772 -0.035 1.00 98.19 128 TYR A N 1
ATOM 1000 C CA . TYR A 1 128 ? 15.927 1.950 -1.407 1.00 98.19 128 TYR A CA 1
ATOM 1001 C C . TYR A 1 128 ? 16.397 3.273 -2.013 1.00 98.19 128 TYR A C 1
ATOM 1003 O O . TYR A 1 128 ? 16.856 3.303 -3.152 1.00 98.19 128 TYR A O 1
ATOM 1011 N N . LYS A 1 129 ? 16.391 4.377 -1.253 1.00 98.06 129 LYS A N 1
ATOM 1012 C CA . LYS A 1 129 ? 16.927 5.669 -1.724 1.00 98.06 129 LYS A CA 1
ATOM 1013 C C . LYS A 1 129 ? 18.422 5.618 -2.034 1.00 98.06 129 LYS A C 1
ATOM 1015 O O . LYS A 1 129 ? 18.878 6.350 -2.917 1.00 98.06 129 LYS A O 1
ATOM 1020 N N . LYS A 1 130 ? 19.193 4.787 -1.331 1.00 98.06 130 LYS A N 1
ATOM 1021 C CA . LYS A 1 130 ? 20.596 4.522 -1.668 1.00 98.06 130 LYS A CA 1
ATOM 1022 C C . LYS A 1 130 ? 20.690 3.700 -2.958 1.00 98.06 130 LYS A C 1
ATOM 1024 O O . LYS A 1 130 ? 21.376 4.131 -3.883 1.00 98.06 130 LYS A O 1
ATOM 1029 N N . LEU A 1 131 ? 19.930 2.611 -3.065 1.00 97.88 131 LEU A N 1
ATOM 1030 C CA . LEU A 1 131 ? 19.900 1.746 -4.250 1.00 97.88 131 LEU A CA 1
ATOM 1031 C C . LEU A 1 131 ? 19.450 2.488 -5.518 1.00 97.88 131 LEU A C 1
ATOM 1033 O O . LEU A 1 131 ? 20.017 2.272 -6.583 1.00 97.88 131 LEU A O 1
ATOM 1037 N N . ILE A 1 132 ? 18.516 3.436 -5.420 1.00 97.94 132 ILE A N 1
ATOM 1038 C CA . ILE A 1 132 ? 18.116 4.320 -6.530 1.00 97.94 132 ILE A CA 1
ATOM 1039 C C . ILE A 1 132 ? 19.311 5.111 -7.074 1.00 97.94 132 ILE A C 1
ATOM 1041 O O . ILE A 1 132 ? 19.452 5.277 -8.283 1.00 97.94 132 ILE A O 1
ATOM 1045 N N . LYS A 1 133 ? 20.187 5.620 -6.200 1.00 97.06 133 LYS A N 1
ATOM 1046 C CA . LYS A 1 133 ? 21.376 6.371 -6.635 1.00 97.06 133 LYS A CA 1
ATOM 1047 C C . LYS A 1 133 ? 22.390 5.458 -7.317 1.00 97.06 133 LYS A C 1
ATOM 1049 O O . LYS A 1 133 ? 23.001 5.876 -8.295 1.00 97.06 133 LYS A O 1
ATOM 1054 N N . GLU A 1 134 ? 22.553 4.245 -6.798 1.00 96.94 134 GLU A N 1
ATOM 1055 C CA . GLU A 1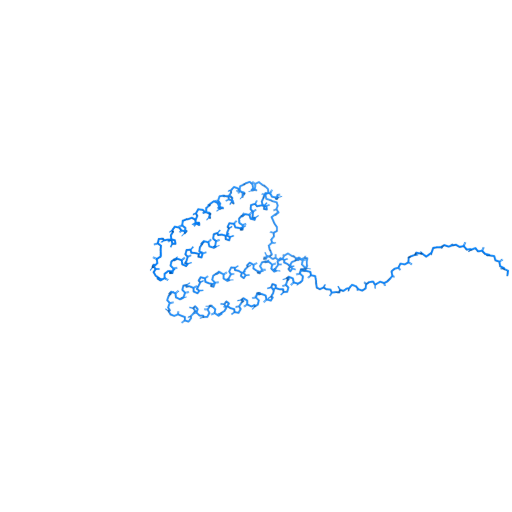 134 ? 23.520 3.254 -7.283 1.00 96.94 134 GLU A CA 1
ATOM 1056 C C . GLU A 1 134 ? 23.062 2.549 -8.571 1.00 96.94 134 GLU A C 1
ATOM 1058 O O . GLU A 1 134 ? 23.897 2.099 -9.350 1.00 96.94 134 GLU A O 1
ATOM 1063 N N . SER A 1 135 ? 21.753 2.498 -8.830 1.00 95.62 135 SER A N 1
ATOM 1064 C CA . SER A 1 135 ? 21.146 1.807 -9.978 1.00 95.62 135 SER A CA 1
ATOM 1065 C C . SER A 1 135 ? 20.847 2.701 -11.188 1.00 95.62 135 SER A C 1
ATOM 1067 O O . SER A 1 135 ? 20.273 2.228 -12.171 1.00 95.62 135 SER A O 1
ATOM 1069 N N . LYS A 1 136 ? 21.273 3.970 -11.176 1.00 95.50 136 LYS A N 1
ATOM 1070 C CA . LYS A 1 136 ? 21.121 4.867 -12.334 1.00 95.50 136 LYS A CA 1
ATOM 1071 C C . LYS A 1 136 ? 21.828 4.320 -13.574 1.00 95.50 136 LYS A C 1
ATOM 1073 O O . LYS A 1 136 ? 22.973 3.881 -13.503 1.00 95.50 136 LYS A O 1
ATOM 1078 N N . GLY A 1 137 ? 21.157 4.389 -14.718 1.00 91.94 137 GLY A N 1
ATOM 1079 C CA . GLY A 1 137 ? 21.643 3.918 -16.013 1.00 91.94 137 GLY A CA 1
ATOM 1080 C C . GLY A 1 137 ? 21.526 2.406 -16.225 1.00 91.94 137 GLY A C 1
ATOM 1081 O O . GLY A 1 137 ? 21.677 1.944 -17.357 1.00 91.94 137 GLY A O 1
ATOM 1082 N N . TYR A 1 138 ? 21.208 1.621 -15.190 1.00 92.19 138 TYR A N 1
ATOM 1083 C CA . TYR A 1 138 ? 20.990 0.185 -15.347 1.00 92.19 138 TYR A CA 1
ATOM 1084 C C . TYR A 1 138 ? 19.628 -0.078 -15.984 1.00 92.19 138 TYR A C 1
ATOM 1086 O O . TYR A 1 138 ? 18.606 0.426 -15.520 1.00 92.19 138 TYR A O 1
ATOM 1094 N N . TYR A 1 139 ? 19.619 -0.892 -17.045 1.00 92.00 139 TYR A N 1
ATOM 1095 C CA . TYR A 1 139 ? 18.404 -1.310 -17.756 1.00 92.00 139 TYR A CA 1
ATOM 1096 C C . TYR A 1 139 ? 17.493 -0.137 -18.149 1.00 92.00 139 TYR A C 1
ATOM 1098 O O . TYR A 1 139 ? 16.280 -0.213 -17.981 1.00 92.00 139 TYR A O 1
ATOM 1106 N N . HIS A 1 140 ? 18.081 0.956 -18.647 1.00 93.62 140 HIS A N 1
ATOM 1107 C CA . HIS A 1 140 ? 17.348 2.184 -18.982 1.00 93.62 140 HIS A CA 1
ATOM 1108 C C . HIS A 1 140 ? 16.510 2.720 -17.804 1.00 93.62 140 HIS A C 1
ATOM 1110 O O . HIS A 1 140 ? 15.348 3.075 -17.974 1.00 93.62 140 HIS A O 1
ATOM 1116 N N . ASP A 1 141 ? 17.107 2.740 -16.607 1.00 95.44 141 ASP A N 1
ATOM 1117 C CA . ASP A 1 141 ? 16.506 3.204 -15.347 1.00 95.44 141 ASP A CA 1
ATOM 1118 C C . ASP A 1 141 ? 15.299 2.382 -14.856 1.00 95.44 141 ASP A C 1
ATOM 1120 O O . ASP A 1 141 ? 14.601 2.784 -13.924 1.00 95.44 141 ASP A O 1
ATOM 1124 N N . LEU A 1 142 ? 15.095 1.171 -15.388 1.00 95.94 142 LEU A N 1
ATOM 1125 C CA . LEU A 1 142 ? 14.068 0.251 -14.892 1.00 95.94 142 LEU A CA 1
ATOM 1126 C C . LEU A 1 142 ? 14.220 -0.027 -13.389 1.00 95.94 142 LEU A C 1
ATOM 1128 O O . LEU A 1 142 ? 13.235 -0.059 -12.660 1.00 95.94 142 LEU A O 1
ATOM 1132 N N . PHE A 1 143 ? 15.446 -0.218 -12.900 1.00 96.56 143 PHE A N 1
ATOM 1133 C CA . PHE A 1 143 ? 15.667 -0.486 -11.474 1.00 96.56 143 PHE A CA 1
ATOM 1134 C C . PHE A 1 143 ? 15.345 0.728 -10.607 1.00 96.56 143 PHE A C 1
ATOM 1136 O O . PHE A 1 143 ? 14.778 0.574 -9.529 1.00 96.56 143 PHE A O 1
ATOM 1143 N N . VAL A 1 144 ? 15.635 1.932 -11.104 1.00 97.88 144 VAL A N 1
ATOM 1144 C CA . VAL A 1 144 ? 15.242 3.177 -10.441 1.00 97.88 144 VAL A CA 1
ATOM 1145 C C . VAL A 1 144 ? 13.723 3.230 -10.290 1.00 97.88 144 VAL A C 1
ATOM 1147 O O . VAL A 1 144 ? 13.248 3.476 -9.184 1.00 97.88 144 VAL A O 1
ATOM 1150 N N . LEU A 1 145 ? 12.976 2.921 -11.356 1.00 96.88 145 LEU A N 1
ATOM 1151 C CA . LEU A 1 145 ? 11.512 2.864 -11.325 1.00 96.88 145 LEU A CA 1
ATOM 1152 C C . LEU A 1 145 ? 10.998 1.863 -10.277 1.00 96.88 145 LEU A C 1
ATOM 1154 O O . LEU A 1 145 ? 10.135 2.208 -9.472 1.00 96.88 145 LEU A O 1
ATOM 1158 N N . LEU A 1 146 ? 11.537 0.640 -10.258 1.00 97.38 146 LEU A N 1
ATOM 1159 C CA . LEU A 1 146 ? 11.094 -0.403 -9.325 1.00 97.38 146 LEU A CA 1
ATOM 1160 C C . LEU A 1 146 ? 11.380 -0.028 -7.866 1.00 97.38 146 LEU A C 1
ATOM 1162 O O . LEU A 1 146 ? 10.500 -0.148 -7.018 1.00 97.38 146 LEU A O 1
ATOM 1166 N N . PHE A 1 147 ? 12.572 0.491 -7.560 1.00 98.12 147 PHE A N 1
ATOM 1167 C CA . PHE A 1 147 ? 12.877 0.943 -6.201 1.00 98.12 147 PHE A CA 1
ATOM 1168 C C . PHE A 1 147 ? 12.050 2.166 -5.790 1.00 98.12 147 PHE A C 1
ATOM 1170 O O . PHE A 1 147 ? 11.696 2.291 -4.621 1.00 98.12 147 PHE A O 1
ATOM 1177 N N . GLN A 1 148 ? 11.715 3.064 -6.720 1.00 97.81 148 GLN A N 1
ATOM 1178 C CA . GLN A 1 148 ? 10.799 4.17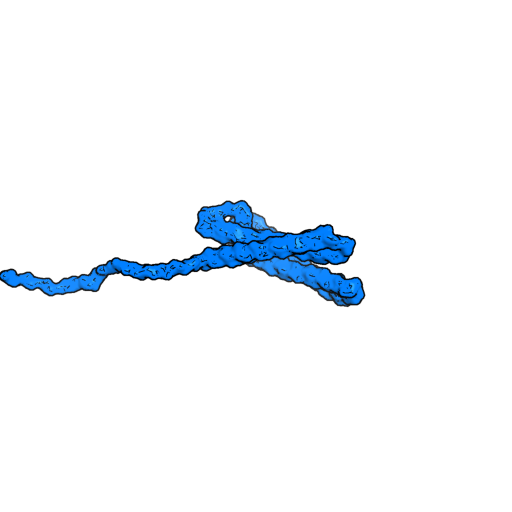4 -6.441 1.00 97.81 148 GLN A CA 1
ATOM 1179 C C . GLN A 1 148 ? 9.391 3.673 -6.097 1.00 97.81 148 GLN A C 1
ATOM 1181 O O . GLN A 1 148 ? 8.806 4.160 -5.133 1.00 97.81 148 GLN A O 1
ATOM 1186 N N . SER A 1 149 ? 8.880 2.670 -6.819 1.00 97.00 149 SER A N 1
ATOM 1187 C CA . SER A 1 149 ? 7.604 2.019 -6.487 1.00 97.00 149 SER A 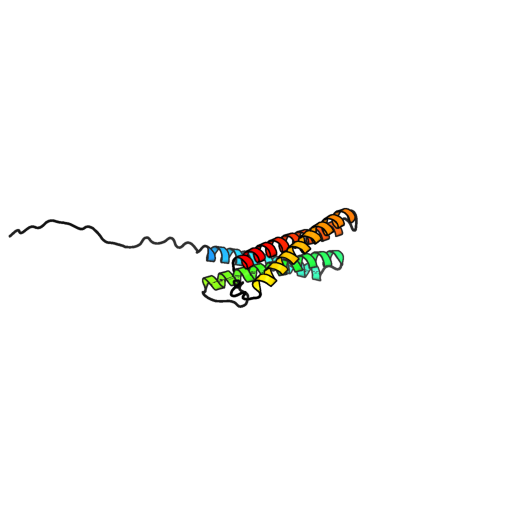CA 1
ATOM 1188 C C . SER A 1 149 ? 7.636 1.419 -5.076 1.00 97.00 149 SER A C 1
ATOM 1190 O O . SER A 1 149 ? 6.744 1.699 -4.280 1.00 97.00 149 SER A O 1
ATOM 1192 N N . MET A 1 150 ? 8.708 0.702 -4.719 1.00 97.44 150 MET A N 1
ATOM 1193 C CA . MET A 1 150 ? 8.869 0.134 -3.373 1.00 97.44 150 MET A CA 1
ATOM 1194 C C . MET A 1 150 ? 8.915 1.210 -2.280 1.00 97.44 150 MET A C 1
ATOM 1196 O O . MET A 1 150 ? 8.355 1.021 -1.204 1.00 97.44 150 MET A O 1
ATOM 1200 N N . VAL A 1 151 ? 9.539 2.366 -2.547 1.00 98.38 151 VAL A N 1
ATOM 1201 C CA . VAL A 1 151 ? 9.507 3.507 -1.615 1.00 98.38 151 VAL A CA 1
ATOM 1202 C C . VAL A 1 151 ? 8.076 3.997 -1.399 1.00 98.38 151 VAL A C 1
ATOM 1204 O O . VAL A 1 151 ? 7.696 4.241 -0.255 1.00 98.38 151 VAL A O 1
ATOM 1207 N N . HIS A 1 152 ? 7.277 4.121 -2.459 1.00 97.44 152 HIS A N 1
ATOM 1208 C CA . HIS A 1 152 ? 5.882 4.550 -2.342 1.00 97.44 152 HIS A CA 1
ATOM 1209 C C . HIS A 1 152 ? 5.023 3.548 -1.563 1.00 97.44 152 HIS A C 1
ATOM 1211 O O . HIS A 1 152 ? 4.192 3.960 -0.748 1.00 97.44 152 HIS A O 1
ATOM 1217 N N . ASP A 1 153 ? 5.258 2.248 -1.742 1.00 96.44 153 ASP A N 1
ATOM 1218 C CA . ASP A 1 153 ? 4.600 1.214 -0.942 1.00 96.44 153 ASP A CA 1
ATOM 1219 C C . ASP A 1 153 ? 4.981 1.303 0.538 1.00 96.44 153 ASP A C 1
ATOM 1221 O O . ASP A 1 153 ? 4.092 1.332 1.390 1.00 96.44 153 ASP A O 1
ATOM 1225 N N . SER A 1 154 ? 6.268 1.454 0.864 1.00 97.88 154 SER A N 1
ATOM 1226 C CA . SER A 1 154 ? 6.707 1.658 2.251 1.00 97.88 154 SER A CA 1
ATOM 1227 C C . SER A 1 154 ? 6.105 2.925 2.873 1.00 97.88 154 SER A C 1
ATOM 1229 O O . SER A 1 154 ? 5.694 2.922 4.034 1.00 97.88 154 SER A O 1
ATOM 1231 N N . GLU A 1 155 ? 5.985 4.019 2.114 1.00 98.44 155 GLU A N 1
ATOM 1232 C CA . GLU A 1 155 ? 5.318 5.246 2.572 1.00 98.44 155 GLU A CA 1
ATOM 1233 C C . GLU A 1 155 ? 3.823 5.019 2.853 1.00 98.44 155 GLU A C 1
ATOM 1235 O O . GLU A 1 155 ? 3.298 5.515 3.856 1.00 98.44 155 GLU A O 1
ATOM 1240 N N . LYS A 1 156 ? 3.135 4.243 2.005 1.00 97.25 156 LYS A N 1
ATOM 1241 C CA . LYS A 1 156 ? 1.750 3.802 2.232 1.00 97.25 156 LYS A CA 1
ATOM 1242 C C . LYS A 1 156 ? 1.647 2.938 3.493 1.00 97.25 156 LYS A C 1
ATOM 1244 O O . LYS A 1 156 ? 0.784 3.203 4.330 1.00 97.25 156 LYS A O 1
ATOM 1249 N N . HIS A 1 157 ? 2.535 1.961 3.673 1.00 98.06 157 HIS A N 1
ATOM 1250 C CA . HIS A 1 157 ? 2.545 1.088 4.850 1.00 98.06 157 HIS A CA 1
ATOM 1251 C C . HIS A 1 157 ? 2.751 1.876 6.142 1.00 98.06 157 HIS A C 1
ATOM 1253 O O . HIS A 1 157 ? 2.017 1.666 7.103 1.00 98.06 157 HIS A O 1
ATOM 1259 N N . ILE A 1 158 ? 3.682 2.836 6.160 1.00 98.62 158 ILE A N 1
ATOM 1260 C CA . ILE A 1 158 ? 3.905 3.702 7.327 1.00 98.62 158 ILE A CA 1
ATOM 1261 C C . ILE A 1 158 ? 2.622 4.444 7.704 1.00 98.62 158 ILE A C 1
ATOM 1263 O O . ILE A 1 158 ? 2.270 4.451 8.879 1.00 98.62 158 ILE A O 1
ATOM 1267 N N . LYS A 1 159 ? 1.890 5.016 6.738 1.00 98.31 159 LYS A N 1
ATOM 1268 C CA . LYS A 1 159 ? 0.622 5.715 7.017 1.00 98.31 159 LYS A CA 1
ATOM 1269 C C . LYS A 1 159 ? -0.421 4.783 7.639 1.00 98.31 159 LYS A C 1
ATOM 1271 O O . LYS A 1 159 ? -1.068 5.156 8.617 1.00 98.31 159 LYS A O 1
ATOM 1276 N N . ILE A 1 160 ? -0.561 3.570 7.102 1.00 96.75 160 ILE A N 1
ATOM 1277 C CA . ILE A 1 160 ? -1.489 2.556 7.625 1.00 96.75 160 ILE A CA 1
ATOM 1278 C C . ILE A 1 160 ? -1.084 2.136 9.044 1.00 96.75 160 ILE A C 1
ATOM 1280 O O . ILE A 1 160 ? -1.922 2.113 9.943 1.00 96.75 160 ILE A O 1
ATOM 1284 N N . LEU A 1 161 ? 0.199 1.851 9.272 1.00 98.00 161 LEU A N 1
ATOM 1285 C CA . LEU A 1 161 ? 0.723 1.451 10.579 1.00 98.00 161 LEU A CA 1
ATOM 1286 C C . LEU A 1 161 ? 0.620 2.582 11.610 1.00 98.00 161 LEU A C 1
ATOM 1288 O O . LEU A 1 161 ? 0.343 2.328 12.779 1.00 98.00 161 LEU A O 1
ATOM 1292 N N . GLU A 1 162 ? 0.811 3.838 11.205 1.00 97.62 162 GLU A N 1
ATOM 1293 C CA . GLU A 1 162 ? 0.625 5.000 12.076 1.00 97.62 162 GLU A CA 1
ATOM 1294 C C . GLU A 1 162 ? -0.844 5.176 12.471 1.00 97.62 162 GLU A C 1
ATOM 1296 O O . GLU A 1 162 ? -1.120 5.419 13.650 1.00 97.62 162 GLU A O 1
ATOM 1301 N N . PHE A 1 163 ? -1.774 4.984 11.529 1.00 95.12 163 PHE A N 1
ATOM 1302 C CA . PHE A 1 163 ? -3.205 4.944 11.824 1.00 95.12 163 PHE A CA 1
ATOM 1303 C C . PHE A 1 163 ? -3.543 3.799 12.787 1.00 95.12 163 PHE A C 1
ATOM 1305 O O . PHE A 1 163 ? -4.172 4.037 13.818 1.00 95.12 163 PHE A O 1
ATOM 1312 N N . LEU A 1 164 ? -3.068 2.579 12.515 1.00 93.94 164 LEU A N 1
ATOM 1313 C CA . LEU A 1 164 ? -3.276 1.418 13.384 1.00 93.94 164 LEU A CA 1
ATOM 1314 C C . LEU A 1 164 ? -2.744 1.681 14.796 1.00 93.94 164 LEU A C 1
ATOM 1316 O O . LEU A 1 164 ? -3.466 1.492 15.769 1.00 93.94 164 LEU A O 1
ATOM 1320 N N . ARG A 1 165 ? -1.514 2.186 14.919 1.00 94.12 165 ARG A N 1
ATOM 1321 C CA . ARG A 1 165 ? -0.908 2.539 16.208 1.00 94.12 165 ARG A CA 1
ATOM 1322 C C . ARG A 1 165 ? -1.761 3.541 16.980 1.00 94.12 165 ARG A C 1
ATOM 1324 O O . ARG A 1 165 ? -1.894 3.402 18.192 1.00 94.12 165 ARG A O 1
ATOM 1331 N N . GLN A 1 166 ? -2.304 4.555 16.304 1.00 92.75 166 GLN A N 1
ATOM 1332 C CA . GLN A 1 166 ? -3.174 5.539 16.945 1.00 92.75 166 GLN A CA 1
ATOM 1333 C C . GLN A 1 166 ? -4.444 4.871 17.482 1.00 92.75 166 GLN A C 1
ATOM 1335 O O . GLN A 1 166 ? -4.781 5.051 18.649 1.00 92.75 166 GLN A O 1
ATOM 1340 N N . ARG A 1 167 ? -5.088 4.022 16.675 1.00 90.38 167 ARG A N 1
ATOM 1341 C CA . ARG A 1 167 ? -6.296 3.295 17.086 1.00 90.38 167 ARG A CA 1
ATOM 1342 C C . ARG A 1 167 ? -6.043 2.302 18.217 1.00 90.38 167 ARG A C 1
ATOM 1344 O O . ARG A 1 167 ? -6.845 2.234 19.137 1.00 90.38 167 ARG A O 1
ATOM 1351 N N . LEU A 1 168 ? -4.913 1.598 18.202 1.00 90.75 168 LEU A N 1
ATOM 1352 C CA . LEU A 1 168 ? -4.505 0.715 19.298 1.00 90.75 168 LEU A CA 1
ATOM 1353 C C . LEU A 1 168 ? -4.297 1.486 20.609 1.00 90.75 168 LEU A C 1
ATOM 1355 O O . LEU A 1 168 ? -4.585 0.955 21.672 1.00 90.75 168 LEU A O 1
ATOM 1359 N N . LYS A 1 169 ? -3.803 2.731 20.555 1.00 87.88 169 LYS A N 1
ATOM 1360 C CA . LYS A 1 169 ? -3.613 3.573 21.749 1.00 87.88 169 LYS A CA 1
ATOM 1361 C C . LYS A 1 169 ? -4.939 4.098 22.314 1.00 87.88 169 LYS A C 1
ATOM 1363 O O . LYS A 1 169 ? -5.039 4.236 23.531 1.00 87.88 169 LYS A O 1
ATOM 1368 N N . GLU A 1 170 ? -5.918 4.364 21.448 1.00 85.81 170 GLU A N 1
ATOM 1369 C CA . GLU A 1 170 ? -7.265 4.844 21.801 1.00 85.81 170 GLU A CA 1
ATOM 1370 C C . GLU A 1 170 ? -8.208 3.747 22.327 1.00 85.81 170 GLU A C 1
ATOM 1372 O O . GLU A 1 170 ? -9.096 4.061 23.118 1.00 85.81 170 GLU A O 1
ATOM 1377 N N . ALA A 1 171 ? -8.038 2.502 21.870 1.00 77.25 171 ALA A N 1
ATOM 1378 C CA . ALA A 1 171 ? -8.868 1.341 22.223 1.00 77.25 171 ALA A CA 1
ATOM 1379 C C . ALA A 1 171 ? -8.621 0.825 23.645 1.00 77.25 171 ALA A C 1
ATOM 1381 O O . ALA A 1 171 ? -9.573 0.321 24.276 1.00 77.25 171 ALA A O 1
#

Radius of gyration: 28.06 Å; chains: 1; bounding box: 102×52×55 Å

Foldseek 3Di:
DDDDDDDDDDDDDDDDPPDDPDDDPLRVVLVVLVVVLVVLVVVLVVLVVCLVPDPDPVSNVVSVVVNVVSVVVSLVSVLPSQQSVCVVVVHDDPSHDDAPPDCDPCLVVLLVVLVVLLVVLVVLLVVLVVVLVVCPPPPPSPSNVVSVVSNVVSVVSNVVSVVVSVSSVVD